Protein AF-A0A813F1M1-F1 (afdb_monomer_lite)

InterPro domains:
  IPR002048 EF-hand domain [PF00036] (67-93)
  IPR002048 EF-hand domain [PS50222] (61-96)
  IPR002048 EF-hand domain [SM00054] (65-93)
  IPR011992 EF-hand domain pair [SSF47473] (61-114)
  IPR018247 EF-Hand 1, calcium-binding site [PS00018] (74-86)

Foldseek 3Di:
DDDDDDDDDDDDDDDDDDDDPPPPPPPVPPPVPPDDDDDPPDLVVLLVVLVVVLQVLQCVQPVGPVCLCVPQACVVVPQKGALVSQVRSCVVSVPPDDSVSSVVSNPSVVPRIDGDD

Secondary structure (DSSP, 8-state):
---------------------TTSSSGGGTGGGS----S---HHHHHHHHHHHHHHHHHHHHS-HHHHIIIII-SSSSSEEEHHHHHHHHHHTT--S-HHHHHHHH-TT--SEEE--

pLDDT: mean 70.65, std 17.64, range [36.69, 89.0]

Structure (mmCIF, N/CA/C/O backbone):
data_AF-A0A813F1M1-F1
#
_entry.id   AF-A0A813F1M1-F1
#
loop_
_atom_site.group_PDB
_atom_site.id
_atom_site.type_symbol
_atom_site.label_atom_id
_atom_site.label_alt_id
_atom_site.label_comp_id
_atom_site.label_asym_id
_atom_site.label_entity_id
_atom_site.label_seq_id
_atom_site.pdbx_PDB_ins_code
_atom_site.Cartn_x
_atom_site.Cartn_y
_atom_site.Cartn_z
_atom_site.occupancy
_atom_site.B_iso_or_equiv
_atom_site.auth_seq_id
_atom_site.auth_comp_id
_atom_site.auth_asym_id
_atom_site.auth_atom_id
_atom_site.pdbx_PDB_model_num
ATOM 1 N N . MET A 1 1 ? 28.277 75.638 -33.837 1.00 50.84 1 MET A N 1
ATOM 2 C CA . MET A 1 1 ? 29.347 74.627 -33.968 1.00 50.84 1 MET A CA 1
ATOM 3 C C . MET A 1 1 ? 29.845 74.338 -32.556 1.00 50.84 1 MET A C 1
ATOM 5 O O . MET A 1 1 ? 30.294 75.283 -31.923 1.00 50.84 1 MET A O 1
ATOM 9 N N . ALA A 1 2 ? 29.698 73.081 -32.100 1.00 49.66 2 ALA A N 1
ATOM 10 C CA . ALA A 1 2 ? 29.889 72.543 -30.729 1.00 49.66 2 ALA A CA 1
ATOM 11 C C . ALA A 1 2 ? 28.818 72.940 -29.672 1.00 49.66 2 ALA A C 1
ATOM 13 O O . ALA A 1 2 ? 28.192 73.985 -29.847 1.00 49.66 2 ALA A O 1
ATOM 14 N N . PRO A 1 3 ? 28.668 72.223 -28.528 1.00 46.62 3 PRO A N 1
ATOM 15 C CA . PRO A 1 3 ? 28.677 70.761 -28.281 1.00 46.62 3 PRO A CA 1
ATOM 16 C C . PRO A 1 3 ? 27.558 70.273 -27.299 1.00 46.62 3 PRO A C 1
ATOM 18 O O . PRO A 1 3 ? 27.016 71.058 -26.532 1.00 46.62 3 PRO A O 1
ATOM 21 N N . GLY A 1 4 ? 27.321 68.952 -27.220 1.00 38.22 4 GLY A N 1
ATOM 22 C CA . GLY A 1 4 ? 26.911 68.269 -25.973 1.00 38.22 4 GLY A CA 1
ATOM 23 C C . GLY A 1 4 ? 25.422 67.953 -25.707 1.00 38.22 4 GLY A C 1
ATOM 24 O O . GLY A 1 4 ? 24.526 68.668 -26.132 1.00 38.22 4 GLY A O 1
ATOM 25 N N . ALA A 1 5 ? 25.244 66.899 -24.892 1.00 46.38 5 ALA A N 1
ATOM 26 C CA . ALA A 1 5 ? 24.058 66.463 -24.132 1.00 46.38 5 ALA A CA 1
ATOM 27 C C . ALA A 1 5 ? 22.928 65.692 -24.865 1.00 46.38 5 ALA A C 1
ATOM 29 O O . ALA A 1 5 ? 22.308 66.181 -25.800 1.00 46.38 5 ALA A O 1
ATOM 30 N N . GLY A 1 6 ? 22.636 64.472 -24.372 1.00 39.88 6 GLY A N 1
ATOM 31 C CA . GLY A 1 6 ? 21.343 63.779 -24.560 1.00 39.88 6 GLY A CA 1
ATOM 32 C C . GLY A 1 6 ? 20.258 64.419 -23.678 1.00 39.88 6 GLY A C 1
ATOM 33 O O . GLY A 1 6 ? 20.369 65.607 -23.386 1.00 39.88 6 GLY A O 1
ATOM 34 N N . PRO A 1 7 ? 19.296 63.683 -23.089 1.00 54.53 7 PRO A N 1
ATOM 35 C CA . PRO A 1 7 ? 18.595 62.443 -23.452 1.00 54.53 7 PRO A CA 1
ATOM 36 C C . PRO A 1 7 ? 17.081 62.711 -23.692 1.00 54.53 7 PRO A C 1
ATOM 38 O O . PRO A 1 7 ? 16.577 63.725 -23.236 1.00 54.53 7 PRO A O 1
ATOM 41 N N . VAL A 1 8 ? 16.319 61.812 -24.328 1.00 48.97 8 VAL A N 1
ATOM 42 C CA . VAL A 1 8 ? 14.826 61.775 -24.307 1.00 48.97 8 VAL A CA 1
ATOM 43 C C . VAL A 1 8 ? 14.373 60.500 -25.039 1.00 48.97 8 VAL A C 1
ATOM 45 O O . VAL A 1 8 ? 14.953 60.174 -26.063 1.00 48.97 8 VAL A O 1
ATOM 48 N N . GLY A 1 9 ? 13.385 59.699 -24.648 1.00 36.69 9 GLY A N 1
ATOM 49 C CA . GLY A 1 9 ? 12.344 59.774 -23.630 1.00 36.69 9 GLY A CA 1
ATOM 50 C C . GLY A 1 9 ? 11.222 58.782 -24.012 1.00 36.69 9 GLY A C 1
ATOM 51 O O . GLY A 1 9 ? 11.209 58.268 -25.126 1.00 36.69 9 GLY A O 1
ATOM 52 N N . LEU A 1 10 ? 10.267 58.603 -23.096 1.00 49.31 10 LEU A N 1
ATOM 53 C CA . LEU A 1 10 ? 9.044 57.780 -23.130 1.00 49.31 10 LEU A CA 1
ATOM 54 C C . LEU A 1 10 ? 9.212 56.294 -22.765 1.00 49.31 10 LEU A C 1
ATOM 56 O O . LEU A 1 10 ? 9.631 55.462 -23.555 1.00 49.31 10 LEU A O 1
ATOM 60 N N . LEU A 1 11 ? 8.989 55.939 -21.497 1.00 40.31 11 LEU A N 1
ATOM 61 C CA . LEU A 1 11 ? 7.665 55.693 -20.895 1.00 40.31 11 LEU A CA 1
ATOM 62 C C . LEU A 1 11 ? 6.941 54.514 -21.552 1.00 40.31 11 LEU A C 1
ATOM 64 O O . LEU A 1 11 ? 6.280 54.656 -22.576 1.00 40.31 11 LEU A O 1
ATOM 68 N N . SER A 1 12 ? 6.922 53.384 -20.853 1.00 41.78 12 SER A N 1
ATOM 69 C CA . SER A 1 12 ? 5.671 52.651 -20.694 1.00 41.78 12 SER A CA 1
ATOM 70 C C . SER A 1 12 ? 5.577 52.051 -19.293 1.00 41.78 12 SER A C 1
ATOM 72 O O . SER A 1 12 ? 6.600 51.746 -18.679 1.00 41.78 12 SER A O 1
ATOM 74 N N . PRO A 1 13 ? 4.358 51.973 -18.743 1.00 45.62 13 PRO A N 1
ATOM 75 C CA . PRO A 1 13 ? 4.122 51.912 -17.316 1.00 45.62 13 PRO A CA 1
ATOM 76 C C . PRO A 1 13 ? 3.935 50.478 -16.812 1.00 45.62 13 PRO A C 1
ATOM 78 O O . PRO A 1 13 ? 3.495 49.579 -17.526 1.00 45.62 13 PRO A O 1
ATOM 81 N N . VAL A 1 14 ? 4.170 50.307 -15.511 1.00 47.91 14 VAL A N 1
ATOM 82 C CA . VAL A 1 14 ? 3.494 49.299 -14.684 1.00 47.91 14 VAL A CA 1
ATOM 83 C C . VAL A 1 14 ? 1.996 49.286 -15.017 1.00 47.91 14 VAL A C 1
ATOM 85 O O . VAL A 1 14 ? 1.385 50.353 -15.012 1.00 47.91 14 VAL A O 1
ATOM 88 N N . ARG A 1 15 ? 1.398 48.097 -15.228 1.00 49.06 15 ARG A N 1
ATOM 89 C CA . ARG A 1 15 ? 0.196 47.591 -14.513 1.00 49.06 15 ARG A CA 1
ATOM 90 C C . ARG A 1 15 ? -0.518 46.458 -15.270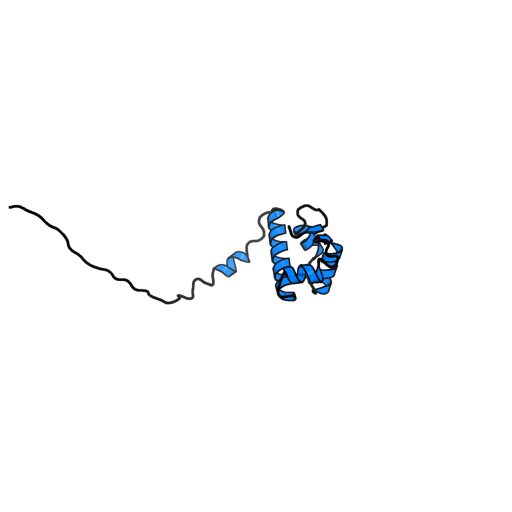 1.00 49.06 15 ARG A C 1
ATOM 92 O O . ARG A 1 15 ? -1.101 46.653 -16.327 1.00 49.06 15 ARG A O 1
ATOM 99 N N . ARG A 1 16 ? -0.505 45.290 -14.619 1.00 55.84 16 ARG A N 1
ATOM 100 C CA . ARG A 1 16 ? -1.527 44.225 -14.549 1.00 55.84 16 ARG A CA 1
ATOM 101 C C . ARG A 1 16 ? -2.726 44.340 -15.504 1.00 55.84 16 ARG A C 1
ATOM 103 O O . ARG A 1 16 ? -3.540 45.248 -15.350 1.00 55.84 16 ARG A O 1
ATOM 110 N N . LYS A 1 17 ? -2.939 43.291 -16.301 1.00 48.06 17 LYS A N 1
ATOM 111 C CA . LYS A 1 17 ? -4.270 42.799 -16.694 1.00 48.06 17 LYS A CA 1
ATOM 112 C C . LYS A 1 17 ? -4.197 41.265 -16.675 1.00 48.06 17 LYS A C 1
ATOM 114 O O . LYS A 1 17 ? -3.419 40.699 -17.419 1.00 48.06 17 LYS A O 1
ATOM 119 N N . SER A 1 18 ? -4.678 40.575 -15.643 1.00 46.41 18 SER A N 1
ATOM 120 C CA . SER A 1 18 ? -6.086 40.261 -15.375 1.00 46.41 18 SER A CA 1
ATOM 121 C C . SER A 1 18 ? -6.751 39.482 -16.511 1.00 46.41 18 SER A C 1
ATOM 123 O O . SER A 1 18 ? -6.922 40.038 -17.592 1.00 46.41 18 SER A O 1
ATOM 125 N N . ARG A 1 19 ? -7.272 38.305 -16.131 1.00 52.28 19 ARG A N 1
ATOM 126 C CA . ARG A 1 19 ? -8.424 37.591 -16.706 1.00 52.28 19 ARG A CA 1
ATOM 127 C C . ARG A 1 19 ? -8.090 36.460 -17.688 1.00 52.28 19 ARG A C 1
ATOM 129 O O . ARG A 1 19 ? -7.968 36.673 -18.881 1.00 52.28 19 ARG A O 1
ATOM 136 N N . LEU A 1 20 ? -7.998 35.263 -17.102 1.00 49.28 20 LEU A N 1
ATOM 137 C CA . LEU A 1 20 ? -8.549 33.985 -17.574 1.00 49.28 20 LEU A CA 1
ATOM 138 C C . LEU A 1 20 ? -9.103 34.009 -19.015 1.00 49.28 20 LEU A C 1
ATOM 140 O O . LEU A 1 20 ? -10.197 34.536 -19.224 1.00 49.28 20 LEU A O 1
ATOM 144 N N . SER A 1 21 ? -8.401 33.358 -19.949 1.00 42.41 21 SER A N 1
ATOM 145 C CA . SER A 1 21 ? -9.041 32.721 -21.106 1.00 42.41 21 SER A CA 1
ATOM 146 C C . SER A 1 21 ? -9.180 31.237 -20.774 1.00 42.41 21 SER A C 1
ATOM 148 O O . SER A 1 21 ? -8.197 30.535 -20.554 1.00 42.41 21 SER A O 1
ATOM 150 N N . ALA A 1 22 ? -10.420 30.795 -20.596 1.00 54.44 22 ALA A N 1
ATOM 151 C CA . ALA A 1 22 ? -10.808 29.493 -20.060 1.00 54.44 22 ALA A CA 1
ATOM 152 C C . ALA A 1 22 ? -10.709 28.353 -21.097 1.00 54.44 22 ALA A C 1
ATOM 154 O O . ALA A 1 22 ? -11.589 27.503 -21.170 1.00 54.44 22 ALA A O 1
ATOM 155 N N . GLU A 1 23 ? -9.654 28.343 -21.908 1.00 49.66 23 GLU A N 1
ATOM 156 C CA . GLU A 1 23 ? -9.553 27.503 -23.116 1.00 49.66 23 GLU A CA 1
ATOM 157 C C . GLU A 1 23 ? -8.301 26.612 -23.135 1.00 49.66 23 GLU A C 1
ATOM 159 O O . GLU A 1 23 ? -8.248 25.655 -23.897 1.00 49.66 23 GLU A O 1
ATOM 164 N N . GLU A 1 24 ? -7.335 26.833 -22.240 1.00 48.62 24 GLU A N 1
ATOM 165 C CA . GLU A 1 24 ? -6.105 26.021 -22.176 1.00 48.62 24 GLU A CA 1
ATOM 166 C C . GLU A 1 24 ? -6.223 24.789 -21.254 1.00 48.62 24 GLU A C 1
ATOM 168 O O . GLU A 1 24 ? -5.329 23.949 -21.205 1.00 48.62 24 GLU A O 1
ATOM 173 N N . ALA A 1 25 ? -7.336 24.641 -20.527 1.00 47.16 25 ALA A N 1
ATOM 174 C CA . ALA A 1 25 ? -7.493 23.599 -19.507 1.00 47.16 25 ALA A CA 1
ATOM 175 C C . ALA A 1 25 ? -8.071 22.265 -20.021 1.00 47.16 25 ALA A C 1
ATOM 177 O O . ALA A 1 25 ? -8.176 21.314 -19.245 1.00 47.16 25 ALA A O 1
ATOM 178 N N . THR A 1 26 ? -8.461 22.160 -21.294 1.00 46.97 26 THR A N 1
ATOM 179 C CA . THR A 1 26 ? -9.092 20.937 -21.829 1.00 46.97 26 THR A CA 1
ATOM 180 C C . THR A 1 26 ? -8.123 19.998 -22.543 1.00 46.97 26 THR A C 1
ATOM 182 O O . THR A 1 26 ? -8.398 18.806 -22.607 1.00 46.97 26 THR A O 1
ATOM 185 N N . ALA A 1 27 ? -6.962 20.473 -23.000 1.00 48.94 27 ALA A N 1
ATOM 186 C CA . ALA A 1 27 ? -6.018 19.634 -23.743 1.00 48.94 27 ALA A CA 1
ATOM 187 C C . ALA A 1 27 ? -5.184 18.689 -22.855 1.00 48.94 27 ALA A C 1
ATOM 189 O O . ALA A 1 27 ? -4.682 17.676 -23.332 1.00 48.94 27 ALA A O 1
ATOM 190 N N . TYR A 1 28 ? -5.054 18.969 -21.554 1.00 45.59 28 TYR A N 1
ATOM 191 C CA . TYR A 1 28 ? -4.186 18.171 -20.678 1.00 45.59 28 TYR A CA 1
ATOM 192 C C . TYR A 1 28 ? -4.774 16.794 -20.313 1.00 45.59 28 TYR A C 1
ATOM 194 O O . TYR A 1 28 ? -4.040 15.864 -19.996 1.00 45.59 28 TYR A O 1
ATOM 202 N N . ASN A 1 29 ? -6.100 16.634 -20.384 1.00 53.38 29 ASN A N 1
ATOM 203 C CA . ASN A 1 29 ? -6.782 15.438 -19.874 1.00 53.38 29 ASN A CA 1
ATOM 204 C C . ASN A 1 29 ? -7.150 14.390 -20.939 1.00 53.38 29 ASN A C 1
ATOM 206 O O . ASN A 1 29 ? -7.761 13.375 -20.590 1.00 53.38 29 ASN A O 1
ATOM 210 N N . GLU A 1 30 ? -6.773 14.592 -22.204 1.00 47.62 30 GLU A N 1
ATOM 211 C CA . GLU A 1 30 ? -7.106 13.659 -23.294 1.00 47.62 30 GLU A CA 1
ATOM 212 C C . GLU A 1 30 ? -5.900 12.884 -23.850 1.00 47.62 30 GLU A C 1
ATOM 214 O O . GLU A 1 30 ? -6.063 11.743 -24.280 1.00 47.62 30 GLU A O 1
ATOM 219 N N . GLU A 1 31 ? -4.677 13.413 -23.751 1.00 49.50 31 GLU A N 1
ATOM 220 C CA . GLU A 1 31 ? -3.487 12.746 -24.308 1.00 49.50 31 GLU A CA 1
ATOM 221 C C . GLU A 1 31 ? -2.980 11.577 -23.441 1.00 49.50 31 GLU A C 1
ATOM 223 O O . GLU A 1 31 ? -2.408 10.615 -23.949 1.00 49.50 31 GLU A O 1
ATOM 228 N N . VAL A 1 32 ? -3.291 11.577 -22.140 1.00 55.75 32 VAL A N 1
ATOM 229 C CA . VAL A 1 32 ? -2.900 10.494 -21.217 1.00 55.75 32 VAL A CA 1
ATOM 230 C C . VAL A 1 32 ? -3.739 9.220 -21.419 1.00 55.75 32 VAL A C 1
ATOM 232 O O . VAL A 1 32 ? -3.312 8.128 -21.052 1.00 55.75 32 VAL A O 1
ATOM 235 N N . LYS A 1 33 ? -4.937 9.317 -22.015 1.00 53.84 33 LYS A N 1
ATOM 236 C CA . LYS A 1 33 ? -5.875 8.180 -22.110 1.00 53.84 33 LYS A CA 1
ATOM 237 C C . LYS A 1 33 ? -5.672 7.272 -23.326 1.00 53.84 33 LYS A C 1
ATOM 239 O O . LYS A 1 33 ? -6.172 6.152 -23.293 1.00 53.84 33 LYS A O 1
ATOM 244 N N . ASN A 1 34 ? -4.951 7.711 -24.363 1.00 46.56 34 ASN A N 1
ATOM 245 C CA . ASN A 1 34 ? -4.864 6.989 -25.643 1.00 46.56 34 ASN A CA 1
ATOM 246 C C . ASN A 1 34 ? -3.473 6.453 -26.017 1.00 46.56 34 ASN A C 1
ATOM 248 O O . ASN A 1 34 ? -3.342 5.805 -27.057 1.00 46.56 34 ASN A O 1
ATOM 252 N N . SER A 1 35 ? -2.438 6.629 -25.193 1.00 44.44 35 SER A N 1
ATOM 253 C CA . SER A 1 35 ? -1.184 5.902 -25.403 1.00 44.44 35 SER A CA 1
ATOM 254 C C . SER A 1 35 ? -1.304 4.491 -24.820 1.00 44.44 35 SER A C 1
ATOM 256 O O . SER A 1 35 ? -1.105 4.276 -23.622 1.00 44.44 35 SER A O 1
ATOM 258 N N . ALA A 1 36 ? -1.636 3.522 -25.674 1.00 48.62 36 ALA A N 1
ATOM 259 C CA . ALA A 1 36 ? -1.373 2.111 -25.404 1.00 48.62 36 ALA A CA 1
ATOM 260 C C . ALA A 1 36 ? 0.080 1.941 -24.903 1.00 48.62 36 ALA A C 1
ATOM 262 O O . ALA A 1 36 ? 0.964 2.651 -25.392 1.00 48.62 36 ALA A O 1
ATOM 263 N N . PRO A 1 37 ? 0.346 1.049 -23.932 1.00 45.78 37 PRO A N 1
ATOM 264 C CA . PRO A 1 37 ? 1.635 0.997 -23.254 1.00 45.78 37 PRO A CA 1
ATOM 265 C C . PRO A 1 37 ? 2.719 0.512 -24.222 1.00 45.78 37 PRO A C 1
ATOM 267 O O . PRO A 1 37 ? 2.843 -0.677 -24.517 1.00 45.78 37 PRO A O 1
ATOM 270 N N . LEU A 1 38 ? 3.490 1.461 -24.747 1.00 42.25 38 LEU A N 1
ATOM 271 C CA . LEU A 1 38 ? 4.741 1.202 -25.441 1.00 42.25 38 LEU A CA 1
ATOM 272 C C . LEU A 1 38 ? 5.806 0.900 -24.389 1.00 42.25 38 LEU A C 1
ATOM 274 O O . LEU A 1 38 ? 6.192 1.773 -23.618 1.00 42.25 38 LEU A O 1
ATOM 278 N N . GLY A 1 39 ? 6.283 -0.340 -24.409 1.00 45.00 39 GLY A N 1
ATOM 279 C CA . GLY A 1 39 ? 7.393 -0.811 -23.593 1.00 45.00 39 GLY A CA 1
ATOM 280 C C . GLY A 1 39 ? 6.910 -1.484 -22.318 1.00 45.00 39 GLY A C 1
ATOM 281 O O . GLY A 1 39 ? 6.115 -0.925 -21.569 1.00 45.00 39 GLY A O 1
ATOM 282 N N . ALA A 1 40 ? 7.397 -2.700 -22.077 1.00 53.22 40 ALA A N 1
ATOM 283 C CA . ALA A 1 40 ? 7.418 -3.272 -20.741 1.00 53.22 40 ALA A CA 1
ATOM 284 C C . ALA A 1 40 ? 8.035 -2.215 -19.816 1.00 53.22 40 ALA A C 1
ATOM 286 O O . ALA A 1 40 ? 9.220 -1.911 -19.945 1.00 53.22 40 ALA A O 1
ATOM 287 N N . GLY A 1 41 ? 7.195 -1.567 -19.005 1.00 54.78 41 GLY A N 1
ATOM 288 C CA . GLY A 1 41 ? 7.648 -0.557 -18.062 1.00 54.78 41 GLY A CA 1
ATOM 289 C C . GLY A 1 41 ? 8.716 -1.196 -17.196 1.00 54.78 41 GLY A C 1
ATOM 290 O O . GLY A 1 41 ? 8.502 -2.304 -16.704 1.00 54.78 41 GLY A O 1
ATOM 291 N N . SER A 1 42 ? 9.868 -0.537 -17.080 1.00 70.25 42 SER A N 1
ATOM 292 C CA . SER A 1 42 ? 10.906 -0.927 -16.131 1.00 70.25 42 SER A CA 1
ATOM 293 C C . SER A 1 42 ? 10.252 -1.228 -14.783 1.00 70.25 42 SER A C 1
ATOM 295 O O . SER A 1 42 ? 9.288 -0.544 -14.420 1.00 70.25 42 SER A O 1
ATOM 297 N N . ASP A 1 43 ? 10.741 -2.237 -14.061 1.00 70.62 43 ASP A N 1
ATOM 298 C CA . ASP A 1 43 ? 10.187 -2.635 -12.761 1.00 70.62 43 ASP A CA 1
ATOM 299 C C . ASP A 1 43 ? 9.992 -1.417 -11.825 1.00 70.62 43 ASP A C 1
ATOM 301 O O . ASP A 1 43 ? 9.001 -1.343 -11.100 1.00 70.62 43 ASP A O 1
ATOM 305 N N . ASP A 1 44 ? 10.839 -0.388 -11.961 1.00 75.06 44 ASP A N 1
ATOM 306 C CA . ASP A 1 44 ? 10.753 0.904 -11.267 1.00 75.06 44 ASP A CA 1
ATOM 307 C C . ASP A 1 44 ? 9.462 1.706 -11.554 1.00 75.06 44 ASP A C 1
ATOM 309 O O . ASP A 1 44 ? 8.849 2.262 -10.642 1.00 75.06 44 ASP A O 1
ATOM 313 N N . GLU A 1 45 ? 9.016 1.781 -12.814 1.00 80.00 45 GLU A N 1
ATOM 314 C CA . GLU A 1 45 ? 7.796 2.513 -13.206 1.00 80.00 45 GLU A CA 1
ATOM 315 C C . GLU A 1 45 ? 6.541 1.764 -12.741 1.00 80.00 45 GLU A C 1
ATOM 317 O O . GLU A 1 45 ? 5.552 2.375 -12.324 1.00 80.00 45 GLU A O 1
ATOM 322 N N . LEU A 1 46 ? 6.579 0.428 -12.775 1.00 81.50 46 LEU A N 1
ATOM 323 C CA . LEU A 1 46 ? 5.504 -0.407 -12.239 1.00 81.50 46 LEU A CA 1
ATOM 324 C C . LEU A 1 46 ? 5.386 -0.237 -10.721 1.00 81.50 46 LEU A C 1
ATOM 326 O O . LEU A 1 46 ? 4.276 -0.026 -10.222 1.00 81.50 46 LEU A O 1
ATOM 330 N N . ALA A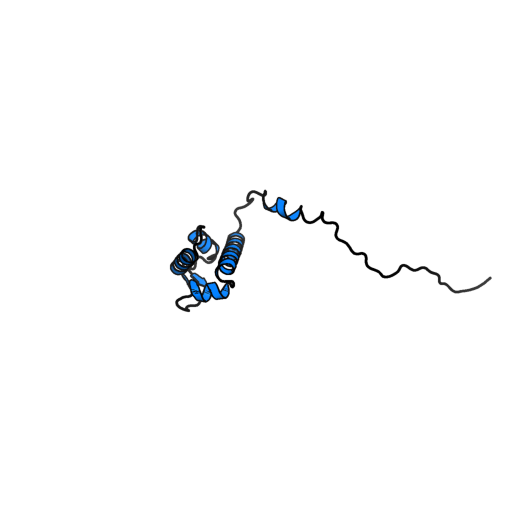 1 47 ? 6.515 -0.247 -10.010 1.00 82.69 47 ALA A N 1
ATOM 331 C CA . ALA A 1 47 ? 6.571 0.009 -8.576 1.00 82.69 47 ALA A CA 1
ATOM 332 C C . ALA A 1 47 ? 6.039 1.400 -8.222 1.00 82.69 47 ALA A C 1
ATOM 334 O O . ALA A 1 47 ? 5.204 1.543 -7.324 1.00 82.69 47 ALA A O 1
ATOM 335 N N . PHE A 1 48 ? 6.447 2.425 -8.975 1.00 84.12 48 PHE A N 1
ATOM 336 C CA . PHE A 1 48 ? 5.984 3.793 -8.758 1.00 84.12 48 PHE A CA 1
ATOM 337 C C . PHE A 1 48 ? 4.465 3.917 -8.923 1.00 84.12 48 PHE A C 1
ATOM 339 O O . PHE A 1 48 ? 3.780 4.461 -8.052 1.00 84.12 48 PHE A O 1
ATOM 346 N N . ARG A 1 49 ? 3.907 3.361 -10.003 1.00 85.25 49 ARG A N 1
ATOM 347 C CA . ARG A 1 49 ? 2.455 3.358 -10.239 1.00 85.25 49 ARG A CA 1
ATOM 348 C C . ARG A 1 49 ? 1.695 2.620 -9.142 1.00 85.25 49 ARG A C 1
ATOM 350 O O . ARG A 1 49 ? 0.681 3.130 -8.662 1.00 85.25 49 ARG A O 1
ATOM 357 N N . ALA A 1 50 ? 2.199 1.466 -8.712 1.00 86.69 50 ALA A N 1
ATOM 358 C CA . ALA A 1 50 ? 1.612 0.690 -7.626 1.00 86.69 50 ALA A CA 1
ATOM 359 C C . ALA A 1 50 ? 1.624 1.459 -6.292 1.00 86.69 50 ALA A C 1
ATOM 361 O O . ALA A 1 50 ? 0.612 1.499 -5.587 1.00 86.69 50 ALA A O 1
ATOM 362 N N . ALA A 1 51 ? 2.726 2.142 -5.972 1.00 86.00 51 ALA A N 1
ATOM 363 C CA . ALA A 1 51 ? 2.844 2.995 -4.789 1.00 86.00 51 ALA A CA 1
ATOM 364 C C . ALA A 1 51 ? 1.861 4.163 -4.807 1.00 86.00 51 ALA A C 1
ATOM 366 O O . ALA A 1 51 ? 1.205 4.435 -3.796 1.00 86.00 51 ALA A O 1
ATOM 367 N N . VAL A 1 52 ? 1.711 4.830 -5.953 1.00 87.00 52 VAL A N 1
ATOM 368 C CA . VAL A 1 52 ? 0.738 5.916 -6.114 1.00 87.00 52 VAL A CA 1
ATOM 369 C C . VAL A 1 52 ? -0.686 5.394 -5.931 1.00 87.00 52 VAL A C 1
ATOM 371 O O . VAL A 1 52 ? -1.443 5.969 -5.146 1.00 87.00 52 VAL A O 1
ATOM 374 N N . GLU A 1 53 ? -1.040 4.281 -6.575 1.00 87.38 53 GLU A N 1
ATOM 375 C CA . GLU A 1 53 ? -2.379 3.696 -6.471 1.00 87.38 53 GLU A CA 1
ATOM 376 C C . GLU A 1 53 ? -2.715 3.289 -5.030 1.00 87.38 53 GLU A C 1
ATOM 378 O O . GLU A 1 53 ? -3.770 3.667 -4.502 1.00 87.38 53 GLU A O 1
ATOM 383 N N . LEU A 1 54 ? -1.797 2.573 -4.368 1.00 87.00 54 LEU A N 1
ATOM 384 C CA . LEU A 1 54 ? -1.941 2.186 -2.968 1.00 87.00 54 LEU A CA 1
ATOM 385 C C . LEU A 1 54 ? -2.153 3.425 -2.101 1.00 87.00 54 LEU A C 1
ATOM 387 O O . LEU A 1 54 ? -3.125 3.487 -1.345 1.00 87.00 54 LEU A O 1
ATOM 391 N N . ARG A 1 55 ? -1.274 4.424 -2.239 1.00 85.81 55 ARG A N 1
ATOM 392 C CA . ARG A 1 55 ? -1.311 5.676 -1.478 1.00 85.81 55 ARG A CA 1
ATOM 393 C C . ARG A 1 55 ? -2.653 6.383 -1.633 1.00 85.81 55 ARG A C 1
ATOM 395 O O . ARG A 1 55 ? -3.265 6.768 -0.636 1.00 85.81 55 ARG A O 1
ATOM 402 N N . GLU A 1 56 ? -3.128 6.562 -2.859 1.00 88.12 56 GLU A N 1
ATOM 403 C CA . GLU A 1 56 ? -4.409 7.219 -3.120 1.00 88.12 56 GLU A CA 1
ATOM 404 C C . GLU A 1 56 ? -5.590 6.426 -2.565 1.00 88.12 56 GLU A C 1
ATOM 406 O O . GLU A 1 56 ? -6.547 7.008 -2.045 1.00 88.12 56 GLU A O 1
ATOM 411 N N . PHE A 1 57 ? -5.548 5.099 -2.658 1.00 87.44 57 PHE A N 1
ATOM 412 C CA . PHE A 1 57 ? -6.574 4.240 -2.086 1.00 87.44 57 PHE A CA 1
ATOM 413 C C . PHE A 1 57 ? -6.633 4.369 -0.559 1.00 87.44 57 PHE A C 1
ATOM 415 O O . PHE A 1 57 ? -7.706 4.625 -0.004 1.00 87.44 57 PHE A O 1
ATOM 422 N N . VAL A 1 58 ? -5.492 4.267 0.128 1.00 87.06 58 VAL A N 1
ATOM 423 C CA . VAL A 1 58 ? -5.457 4.334 1.595 1.00 87.06 58 VAL A CA 1
ATOM 424 C C . VAL A 1 58 ? -5.792 5.729 2.124 1.00 87.06 58 VAL A C 1
ATOM 426 O O . VAL A 1 58 ? -6.508 5.845 3.120 1.00 87.06 58 VAL A O 1
ATOM 429 N N . ILE A 1 59 ? -5.369 6.795 1.434 1.00 87.62 59 ILE A N 1
ATOM 430 C CA . ILE A 1 59 ? -5.744 8.172 1.787 1.00 87.62 59 ILE A CA 1
ATOM 431 C C . ILE A 1 59 ? -7.252 8.368 1.624 1.00 87.62 59 ILE A C 1
ATOM 433 O O . ILE A 1 59 ? -7.880 8.953 2.503 1.00 87.62 59 ILE A O 1
ATOM 437 N N . ARG A 1 60 ? -7.869 7.839 0.560 1.00 87.19 60 ARG A N 1
ATOM 438 C CA . ARG A 1 60 ? -9.330 7.914 0.388 1.00 87.19 60 ARG A CA 1
ATOM 439 C C . ARG A 1 60 ? -10.101 7.171 1.482 1.00 87.19 60 ARG A C 1
ATOM 441 O O . ARG A 1 60 ? -11.212 7.579 1.806 1.00 87.19 60 ARG A O 1
ATOM 448 N N . LYS A 1 61 ? -9.541 6.093 2.040 1.00 85.94 61 LYS A N 1
ATOM 449 C CA . LYS A 1 61 ? -10.208 5.255 3.052 1.00 85.94 61 LYS A CA 1
ATOM 450 C C . LYS A 1 61 ? -10.000 5.738 4.493 1.00 85.94 61 LYS A C 1
ATOM 452 O O . LYS A 1 61 ? -10.953 5.742 5.262 1.00 85.94 61 LYS A O 1
ATOM 457 N N . GLU A 1 62 ? -8.787 6.148 4.866 1.00 82.50 62 GLU A N 1
ATOM 458 C CA . GLU A 1 62 ? -8.418 6.515 6.253 1.00 82.50 62 GLU A CA 1
ATOM 459 C C . GLU A 1 62 ? -7.992 7.989 6.419 1.00 82.50 62 GLU A C 1
ATOM 461 O O . GLU A 1 62 ? -7.719 8.448 7.533 1.00 82.50 62 GLU A O 1
ATOM 466 N N . GLY A 1 63 ? -7.911 8.756 5.32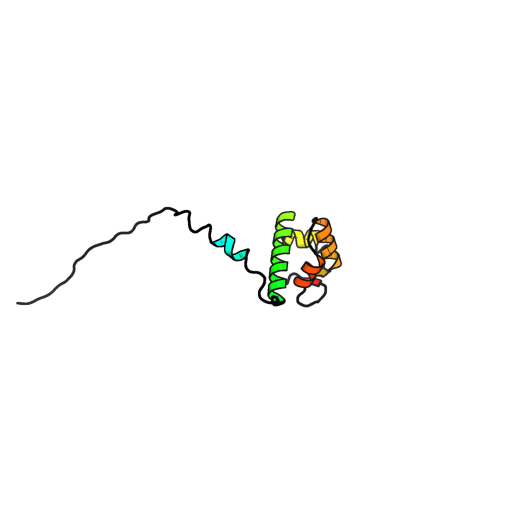9 1.00 83.19 63 GLY A N 1
ATOM 467 C CA . GLY A 1 63 ? -7.518 10.171 5.318 1.00 83.19 63 GLY A CA 1
ATOM 468 C C . GLY A 1 63 ? -6.006 10.421 5.366 1.00 83.19 63 GLY A C 1
ATOM 469 O O . GLY A 1 63 ? -5.555 11.505 5.012 1.00 83.19 63 GLY A O 1
ATOM 470 N N . SER A 1 64 ? -5.202 9.436 5.774 1.00 83.19 64 SER A N 1
ATOM 471 C CA . SER A 1 64 ? -3.737 9.523 5.779 1.00 83.19 64 SER A CA 1
ATOM 472 C C . SER A 1 64 ? -3.114 8.160 5.500 1.00 83.19 64 SER A C 1
ATOM 474 O O . SER A 1 64 ? -3.505 7.165 6.110 1.00 83.19 64 SER A O 1
ATOM 476 N N . ALA A 1 65 ? -2.120 8.135 4.608 1.00 79.19 65 ALA A N 1
ATOM 477 C CA . ALA A 1 65 ? -1.392 6.921 4.250 1.00 79.19 65 ALA A CA 1
ATOM 478 C C . ALA A 1 65 ? -0.663 6.316 5.454 1.00 79.19 65 ALA A C 1
ATOM 480 O O . ALA A 1 65 ? -0.793 5.124 5.703 1.00 79.19 65 ALA A O 1
ATOM 481 N N . LEU A 1 66 ? 0.006 7.148 6.258 1.00 78.81 66 LEU A N 1
ATOM 482 C CA . LEU A 1 66 ? 0.730 6.694 7.446 1.00 78.81 66 LEU A CA 1
ATOM 483 C C . LEU A 1 66 ? -0.224 6.141 8.519 1.00 78.81 66 LEU A C 1
ATOM 485 O O . LEU A 1 66 ? 0.056 5.124 9.141 1.00 78.81 66 LEU A O 1
ATOM 489 N N . ARG A 1 67 ? -1.398 6.769 8.702 1.00 81.38 67 ARG A N 1
ATOM 490 C CA . ARG A 1 67 ? -2.421 6.247 9.629 1.00 81.38 67 ARG A CA 1
ATOM 491 C C . ARG A 1 67 ? -2.966 4.908 9.156 1.00 81.38 67 ARG A C 1
ATOM 493 O O . ARG A 1 67 ? -3.157 4.022 9.978 1.00 81.38 67 ARG A O 1
ATOM 500 N N . ALA A 1 68 ? -3.221 4.761 7.856 1.00 82.81 68 ALA A N 1
ATOM 501 C CA . ALA A 1 68 ? -3.660 3.491 7.297 1.00 82.81 68 ALA A CA 1
ATOM 502 C C . ALA A 1 68 ? -2.594 2.410 7.483 1.00 82.81 68 ALA A C 1
ATOM 504 O O . ALA A 1 68 ? -2.933 1.311 7.914 1.00 82.81 68 ALA A O 1
ATOM 505 N N . TRP A 1 69 ? -1.329 2.754 7.225 1.00 80.56 69 TRP A N 1
ATOM 506 C CA . TRP A 1 69 ? -0.171 1.887 7.415 1.00 80.56 69 TRP A CA 1
ATOM 507 C C . TRP A 1 69 ? -0.109 1.338 8.842 1.00 80.56 69 TRP A C 1
ATOM 509 O O . TRP A 1 69 ? -0.320 0.145 9.033 1.00 80.56 69 TRP A O 1
ATOM 519 N N . CYS A 1 70 ? 0.033 2.202 9.851 1.00 79.31 70 CYS A N 1
ATOM 520 C CA . CYS A 1 70 ? 0.157 1.777 11.252 1.00 79.31 70 CYS A CA 1
ATOM 521 C C . CYS A 1 70 ? -1.098 1.089 11.813 1.00 79.31 70 CYS A C 1
ATOM 523 O O . CYS A 1 70 ? -1.032 0.385 12.810 1.00 79.31 70 CYS A O 1
ATOM 525 N N . LYS A 1 71 ? -2.280 1.341 11.242 1.00 79.38 71 LYS A N 1
ATOM 526 C CA . LYS A 1 71 ? -3.545 0.820 11.784 1.00 79.38 71 LYS A CA 1
ATOM 527 C C . LYS A 1 71 ? -3.957 -0.509 11.157 1.00 79.38 71 LYS A C 1
ATOM 529 O O . LYS A 1 71 ? -4.537 -1.365 11.831 1.00 79.38 71 LYS A O 1
ATOM 534 N N . HIS A 1 72 ? -3.733 -0.657 9.854 1.00 79.19 72 HIS A N 1
ATOM 535 C CA . HIS A 1 72 ? -4.240 -1.792 9.081 1.00 79.19 72 HIS A CA 1
ATOM 536 C C . HIS A 1 72 ? -3.147 -2.725 8.599 1.00 79.19 72 HIS A C 1
ATOM 538 O O . HIS A 1 72 ? -3.400 -3.929 8.554 1.00 79.19 72 HIS A O 1
ATOM 544 N N . PHE A 1 73 ? -1.987 -2.182 8.242 1.00 78.56 73 PHE A N 1
ATOM 545 C CA . PHE A 1 73 ? -0.924 -2.950 7.617 1.00 78.56 73 PHE A CA 1
ATOM 546 C C . PHE A 1 73 ? 0.120 -3.427 8.631 1.00 78.56 73 PHE A C 1
ATOM 548 O O . PHE A 1 73 ? 0.346 -4.625 8.711 1.00 78.56 73 PHE A O 1
ATOM 555 N N . ASP A 1 74 ? 0.663 -2.530 9.450 1.00 79.94 74 ASP A N 1
ATOM 556 C CA . ASP A 1 74 ? 1.660 -2.833 10.485 1.00 79.94 74 ASP A CA 1
ATOM 557 C C . ASP A 1 74 ? 0.965 -3.088 11.833 1.00 79.94 74 ASP A C 1
ATOM 559 O O . ASP A 1 74 ? 0.916 -2.220 12.702 1.00 79.94 74 ASP A O 1
ATOM 563 N N . GLN A 1 75 ? 0.314 -4.250 11.975 1.00 74.25 75 GLN A N 1
ATOM 564 C CA . GLN A 1 75 ? -0.398 -4.600 13.219 1.00 74.25 75 GLN A CA 1
ATOM 565 C C . GLN A 1 75 ? 0.522 -5.183 14.295 1.00 74.25 75 GLN A C 1
ATOM 567 O O . GLN A 1 75 ? 0.149 -5.162 15.468 1.00 74.25 75 GLN A O 1
ATOM 572 N N . ASP A 1 76 ? 1.674 -5.721 13.892 1.00 75.25 76 ASP A N 1
ATOM 573 C CA . ASP A 1 76 ? 2.678 -6.291 14.795 1.00 75.25 76 ASP A CA 1
ATOM 574 C C . ASP A 1 76 ? 3.723 -5.252 15.243 1.00 75.25 76 ASP A C 1
ATOM 576 O O . ASP A 1 76 ? 4.516 -5.523 16.139 1.00 75.25 76 ASP A O 1
ATOM 580 N N . ASN A 1 77 ? 3.681 -4.031 14.682 1.00 72.62 77 ASN A N 1
ATOM 581 C CA . ASN A 1 77 ? 4.643 -2.956 14.943 1.00 72.62 77 ASN A CA 1
ATOM 582 C C . ASN A 1 77 ? 6.094 -3.325 14.569 1.00 72.62 77 ASN A C 1
ATOM 584 O O . ASN A 1 77 ? 7.042 -2.731 15.091 1.00 72.62 77 ASN A O 1
ATOM 588 N N . ASP A 1 78 ? 6.262 -4.266 13.639 1.00 78.25 78 ASP A N 1
ATOM 589 C CA . ASP A 1 78 ? 7.561 -4.718 13.130 1.00 78.25 78 ASP A CA 1
ATOM 590 C C . ASP A 1 78 ? 8.119 -3.767 12.053 1.00 78.25 78 ASP A C 1
ATOM 592 O O . ASP A 1 78 ? 9.224 -3.958 11.555 1.00 78.25 78 ASP A O 1
ATOM 596 N N . GLN A 1 79 ? 7.375 -2.704 11.705 1.00 78.81 79 GLN A N 1
ATOM 597 C CA . GLN A 1 79 ? 7.718 -1.720 10.660 1.00 78.81 79 GLN A CA 1
ATOM 598 C C . GLN A 1 79 ? 7.808 -2.325 9.251 1.00 78.81 79 GLN A C 1
ATOM 600 O O . GLN A 1 79 ? 8.236 -1.665 8.301 1.00 78.81 79 GLN A O 1
ATOM 605 N N . LYS A 1 80 ? 7.337 -3.562 9.107 1.00 83.00 80 LYS A N 1
ATOM 606 C CA . LYS A 1 80 ? 7.300 -4.336 7.874 1.00 83.00 80 LYS A CA 1
ATOM 607 C C . LYS A 1 80 ? 5.884 -4.824 7.633 1.00 83.00 80 LYS A C 1
ATOM 609 O O . LYS A 1 80 ? 5.142 -5.100 8.570 1.00 83.00 80 LYS A O 1
ATOM 614 N N . ILE A 1 81 ? 5.512 -4.945 6.367 1.00 85.81 81 ILE A N 1
ATOM 615 C CA . ILE A 1 81 ? 4.247 -5.538 5.952 1.00 85.81 81 ILE A CA 1
ATOM 616 C C . ILE A 1 81 ? 4.553 -6.803 5.176 1.00 85.81 81 ILE A C 1
ATOM 618 O O . ILE A 1 81 ? 5.022 -6.749 4.038 1.00 85.81 81 ILE A O 1
ATOM 622 N N . SER A 1 82 ? 4.194 -7.944 5.747 1.00 87.62 82 SER A N 1
ATOM 623 C CA . SER A 1 82 ? 4.210 -9.203 5.007 1.00 87.62 82 SER A CA 1
ATOM 624 C C . SER A 1 82 ? 3.075 -9.246 3.980 1.00 87.62 82 SER A C 1
ATOM 626 O O . SER A 1 82 ? 1.989 -8.705 4.215 1.00 87.62 82 SER A O 1
ATOM 628 N N . LEU A 1 83 ? 3.240 -9.995 2.884 1.00 86.75 83 LEU A N 1
ATOM 629 C CA . LEU A 1 83 ? 2.175 -10.204 1.885 1.00 86.75 83 LEU A CA 1
ATOM 630 C C . LEU A 1 83 ? 0.823 -10.589 2.527 1.00 86.75 83 LEU A C 1
ATOM 632 O O . LEU A 1 83 ? -0.229 -10.064 2.164 1.00 86.75 83 LEU A O 1
ATOM 636 N N . SER A 1 84 ? 0.839 -11.469 3.530 1.00 88.31 84 SER A N 1
ATOM 637 C CA . SER A 1 84 ? -0.363 -11.890 4.265 1.00 88.31 84 SER A CA 1
ATOM 638 C C . SER A 1 84 ? -1.087 -10.729 4.958 1.00 88.31 84 SER A C 1
ATOM 640 O O . SER A 1 84 ? -2.321 -10.667 4.957 1.00 88.31 84 SER A O 1
ATOM 642 N N . GLU A 1 85 ? -0.337 -9.798 5.545 1.00 87.00 85 GLU A N 1
ATOM 643 C CA . GLU A 1 85 ? -0.880 -8.618 6.219 1.00 87.00 85 GLU A CA 1
ATOM 644 C C . GLU A 1 85 ? -1.422 -7.620 5.211 1.00 87.00 85 GLU A C 1
ATOM 646 O O . GLU A 1 85 ? -2.537 -7.123 5.388 1.00 87.00 85 GLU A O 1
ATOM 651 N N . PHE A 1 86 ? -0.698 -7.421 4.109 1.00 88.25 86 PHE A N 1
ATOM 652 C CA . PHE A 1 86 ? -1.136 -6.589 3.000 1.00 88.25 86 PHE A CA 1
ATOM 653 C C . PHE A 1 86 ? -2.474 -7.063 2.429 1.00 88.25 86 PHE A C 1
ATOM 655 O O . PHE A 1 86 ? -3.432 -6.293 2.346 1.00 88.25 86 PHE A O 1
ATOM 662 N N . LEU A 1 87 ? -2.592 -8.354 2.110 1.00 88.94 87 LEU A N 1
ATOM 663 C CA . LEU A 1 87 ? -3.832 -8.939 1.595 1.00 88.94 87 LEU A CA 1
ATOM 664 C C . LEU A 1 87 ? -4.981 -8.823 2.604 1.00 88.94 87 LEU A C 1
ATOM 666 O O . LEU A 1 87 ? -6.122 -8.530 2.229 1.00 88.94 87 LEU A O 1
ATOM 670 N N . ARG A 1 88 ? -4.699 -9.024 3.898 1.00 89.00 88 ARG A N 1
ATOM 671 C CA . ARG A 1 88 ? -5.697 -8.876 4.965 1.00 89.00 88 ARG A CA 1
ATOM 672 C C . ARG A 1 88 ? -6.164 -7.426 5.097 1.00 89.00 88 ARG A C 1
ATOM 674 O O . ARG A 1 88 ? -7.369 -7.199 5.216 1.00 89.00 88 ARG A O 1
ATOM 681 N N . ALA A 1 89 ? -5.247 -6.464 5.059 1.00 88.31 89 ALA A N 1
ATOM 682 C CA . ALA A 1 89 ? -5.541 -5.035 5.107 1.00 88.31 89 ALA A CA 1
ATOM 683 C C . ALA A 1 89 ? -6.363 -4.600 3.888 1.00 88.31 89 ALA A C 1
ATOM 685 O O . ALA A 1 89 ? -7.424 -3.997 4.042 1.00 88.31 89 ALA A O 1
ATOM 686 N N . MET A 1 90 ? -5.956 -5.002 2.684 1.00 88.56 90 MET A N 1
ATOM 687 C CA . MET A 1 90 ? -6.676 -4.698 1.445 1.00 88.56 90 MET A CA 1
ATOM 688 C C . MET A 1 90 ? -8.091 -5.275 1.431 1.00 88.56 90 MET A C 1
ATOM 690 O O . MET A 1 90 ? -9.035 -4.588 1.037 1.00 88.56 90 MET A O 1
ATOM 694 N N . ARG A 1 91 ? -8.279 -6.493 1.954 1.00 88.38 91 ARG A N 1
ATOM 695 C CA . ARG A 1 91 ? -9.616 -7.075 2.138 1.00 88.38 91 ARG A CA 1
ATOM 696 C C . ARG A 1 91 ? -10.457 -6.277 3.136 1.00 88.38 91 ARG A C 1
ATOM 698 O O . ARG A 1 91 ? -11.627 -6.026 2.866 1.00 88.38 91 ARG A O 1
ATOM 705 N N . LYS A 1 92 ? -9.880 -5.856 4.268 1.00 87.62 92 LYS A N 1
ATOM 706 C CA . LYS A 1 92 ? -10.573 -5.016 5.268 1.00 87.62 92 LYS A CA 1
ATOM 707 C C . LYS A 1 92 ? -10.975 -3.652 4.700 1.00 87.62 92 LYS A C 1
ATOM 709 O O . LYS A 1 92 ? -12.025 -3.131 5.061 1.00 87.62 92 LYS A O 1
ATOM 714 N N . LEU A 1 93 ? -10.160 -3.088 3.811 1.00 84.56 93 LEU A N 1
ATOM 715 C CA . LEU A 1 93 ? -10.411 -1.801 3.158 1.00 84.56 93 LEU A CA 1
ATOM 716 C C . LEU A 1 93 ? -11.364 -1.905 1.950 1.00 84.56 93 LEU A C 1
ATOM 718 O O . LEU A 1 93 ? -11.712 -0.876 1.358 1.00 84.56 93 LEU A O 1
ATOM 722 N N . ASP A 1 94 ? -11.822 -3.116 1.611 1.00 87.19 94 ASP A N 1
ATOM 723 C CA . ASP A 1 94 ? -12.647 -3.428 0.437 1.00 87.19 94 ASP A CA 1
ATOM 724 C C . ASP A 1 94 ? -11.976 -2.990 -0.879 1.00 87.19 94 ASP A C 1
ATOM 726 O O . ASP A 1 94 ? -12.580 -2.344 -1.737 1.00 87.19 94 ASP A O 1
ATOM 730 N N . TYR A 1 95 ? -10.682 -3.290 -1.019 1.00 86.56 95 TYR A N 1
ATOM 731 C CA . TYR A 1 95 ? -9.958 -3.091 -2.273 1.00 86.56 95 TYR A CA 1
ATOM 732 C C . TYR A 1 95 ? -10.473 -4.076 -3.333 1.00 86.56 95 TYR A C 1
ATOM 734 O O . TYR A 1 95 ? -10.632 -5.266 -3.063 1.00 86.56 95 TYR A O 1
ATOM 742 N N . LYS A 1 96 ? -10.772 -3.566 -4.534 1.00 84.25 96 LYS A N 1
ATOM 743 C CA . LYS A 1 96 ? -11.377 -4.340 -5.635 1.00 84.25 96 LYS A CA 1
ATOM 744 C C . LYS A 1 96 ? -10.373 -4.833 -6.681 1.00 84.25 96 LYS A C 1
ATOM 746 O O . LYS A 1 96 ? -10.777 -5.573 -7.569 1.00 84.25 96 LYS A O 1
ATOM 751 N N . GLY A 1 97 ? -9.116 -4.398 -6.608 1.00 83.56 97 GLY A N 1
ATOM 752 C CA . GLY A 1 97 ? -8.064 -4.814 -7.535 1.00 83.56 97 GLY A CA 1
ATOM 753 C C . GLY A 1 97 ? -7.273 -6.030 -7.048 1.00 83.56 97 GLY A C 1
ATOM 754 O O . GLY A 1 97 ? -7.530 -6.583 -5.973 1.00 83.56 97 GLY A O 1
ATOM 755 N N . ASP A 1 98 ? -6.254 -6.399 -7.821 1.00 87.31 98 ASP A N 1
ATOM 756 C CA . ASP A 1 98 ? -5.312 -7.468 -7.489 1.00 87.31 98 ASP A CA 1
ATOM 757 C C . ASP A 1 98 ? -4.254 -6.990 -6.491 1.00 87.31 98 ASP A C 1
ATOM 759 O O . ASP A 1 98 ? -3.176 -6.518 -6.852 1.00 87.31 98 ASP A O 1
ATOM 763 N N . ALA A 1 99 ? -4.557 -7.149 -5.203 1.00 88.38 99 ALA A N 1
ATOM 764 C CA . ALA A 1 99 ? -3.633 -6.791 -4.130 1.00 88.38 99 ALA A CA 1
ATOM 765 C C . ALA A 1 99 ? -2.301 -7.564 -4.214 1.00 88.38 99 ALA A C 1
ATOM 767 O O . ALA A 1 99 ? -1.261 -7.015 -3.873 1.00 88.38 99 ALA A O 1
ATOM 768 N N . THR A 1 100 ? -2.303 -8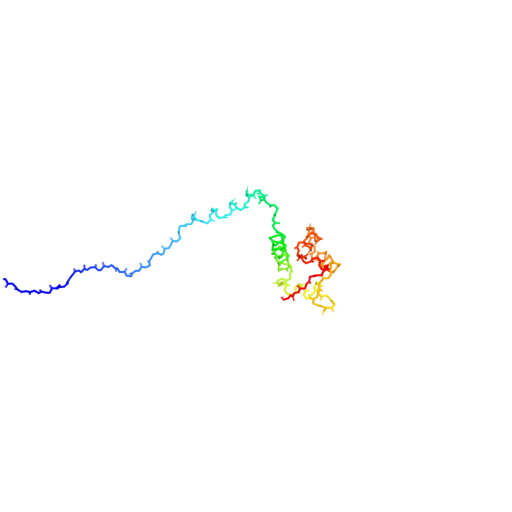.805 -4.710 1.00 87.94 100 THR A N 1
ATOM 769 C CA . THR A 1 100 ? -1.072 -9.589 -4.913 1.00 87.94 100 THR A CA 1
ATOM 770 C C . THR A 1 100 ? -0.173 -8.963 -5.978 1.00 87.94 100 THR A C 1
ATOM 772 O O . THR A 1 100 ? 1.022 -8.801 -5.754 1.00 87.94 100 THR A O 1
ATOM 775 N N . SER A 1 101 ? -0.739 -8.574 -7.124 1.00 86.81 101 SER A N 1
ATOM 776 C CA . SER A 1 101 ? 0.016 -7.918 -8.199 1.00 86.81 101 SER A CA 1
ATOM 777 C C . SER A 1 101 ? 0.526 -6.549 -7.764 1.00 86.81 101 SER A C 1
ATOM 779 O O . SER A 1 101 ? 1.654 -6.189 -8.083 1.00 86.81 101 SER A O 1
ATOM 781 N N . LEU A 1 102 ? -0.279 -5.817 -6.989 1.00 88.56 102 LEU A N 1
ATOM 782 C CA . LEU A 1 102 ? 0.114 -4.536 -6.413 1.00 88.56 102 LEU A CA 1
ATOM 783 C C . LEU A 1 102 ? 1.291 -4.697 -5.441 1.00 88.56 102 LEU A C 1
ATOM 785 O O . LEU A 1 102 ? 2.249 -3.939 -5.522 1.00 88.56 102 LEU A O 1
ATOM 789 N N . PHE A 1 103 ? 1.244 -5.707 -4.567 1.00 88.19 103 PHE A N 1
ATOM 790 C CA . PHE A 1 103 ? 2.339 -6.025 -3.650 1.00 88.19 103 PHE A CA 1
ATOM 791 C C . PHE A 1 103 ? 3.611 -6.413 -4.404 1.00 88.19 103 PHE A C 1
ATOM 793 O O . PHE A 1 103 ? 4.665 -5.871 -4.116 1.00 88.19 103 PHE A O 1
ATOM 800 N N . ASN A 1 104 ? 3.510 -7.290 -5.404 1.00 87.56 104 ASN A N 1
ATOM 801 C CA . ASN A 1 104 ? 4.667 -7.705 -6.202 1.00 87.56 104 ASN A CA 1
ATOM 802 C C . ASN A 1 104 ? 5.292 -6.545 -6.984 1.00 87.56 104 ASN A C 1
ATOM 804 O O . ASN A 1 104 ? 6.495 -6.544 -7.205 1.00 87.56 104 ASN A O 1
ATOM 808 N N . ALA A 1 105 ? 4.482 -5.579 -7.424 1.00 87.31 105 ALA A N 1
ATOM 809 C CA . ALA A 1 105 ? 4.995 -4.370 -8.052 1.00 87.31 105 ALA A CA 1
ATOM 810 C C . ALA A 1 105 ? 5.698 -3.460 -7.032 1.00 87.31 105 ALA A C 1
ATOM 812 O O . ALA A 1 105 ? 6.704 -2.852 -7.362 1.00 87.31 105 ALA A O 1
ATOM 813 N N . LEU A 1 106 ? 5.188 -3.376 -5.798 1.00 84.88 106 LEU A N 1
ATOM 814 C CA . LEU A 1 106 ? 5.802 -2.610 -4.706 1.00 84.88 106 LEU A CA 1
ATOM 815 C C . LEU A 1 106 ? 7.101 -3.248 -4.186 1.00 84.88 106 LEU A C 1
ATOM 817 O O . LEU A 1 106 ? 8.034 -2.532 -3.837 1.00 84.88 106 LEU A O 1
ATOM 821 N N . ASP A 1 107 ? 7.159 -4.577 -4.137 1.00 87.19 107 ASP A N 1
ATOM 822 C CA . ASP A 1 107 ? 8.293 -5.367 -3.652 1.00 87.19 107 ASP A CA 1
ATOM 823 C C . ASP A 1 107 ? 9.329 -5.573 -4.767 1.00 87.19 107 ASP A C 1
ATOM 825 O O . ASP A 1 107 ? 9.563 -6.685 -5.248 1.00 87.19 107 ASP A O 1
ATOM 829 N N . ALA A 1 108 ? 9.946 -4.473 -5.205 1.00 78.50 108 ALA A N 1
ATOM 830 C CA . ALA A 1 108 ? 10.955 -4.488 -6.266 1.00 78.50 108 ALA A CA 1
ATOM 831 C C . ALA A 1 108 ? 12.182 -5.353 -5.907 1.00 78.50 108 ALA A C 1
ATOM 833 O O . ALA A 1 108 ? 12.779 -5.972 -6.789 1.00 78.50 108 ALA A O 1
ATOM 834 N N . ASP A 1 109 ? 12.520 -5.447 -4.616 1.00 80.69 109 ASP A N 1
ATOM 835 C CA . ASP A 1 109 ? 13.603 -6.298 -4.100 1.00 80.69 109 ASP A CA 1
ATOM 836 C C . ASP A 1 109 ? 13.215 -7.790 -4.028 1.00 80.69 109 ASP A C 1
ATOM 838 O O . ASP A 1 109 ? 14.075 -8.657 -3.882 1.00 80.69 109 ASP A O 1
ATOM 842 N N . ARG A 1 110 ? 11.924 -8.123 -4.187 1.00 79.19 110 ARG A N 1
ATOM 843 C CA . ARG A 1 110 ? 11.378 -9.479 -3.977 1.00 79.19 110 ARG A CA 1
ATOM 844 C C . ARG A 1 110 ? 11.709 -10.039 -2.594 1.00 79.19 110 ARG A C 1
ATOM 846 O O . ARG A 1 110 ? 11.895 -11.250 -2.432 1.00 79.19 110 ARG A O 1
ATOM 853 N N . SER A 1 111 ? 11.787 -9.153 -1.610 1.00 80.50 111 SER A N 1
ATOM 854 C CA . SER A 1 111 ? 12.062 -9.484 -0.216 1.00 80.50 111 SER A CA 1
ATOM 855 C C . SER A 1 111 ? 10.897 -10.256 0.420 1.00 80.50 111 SER A C 1
ATOM 85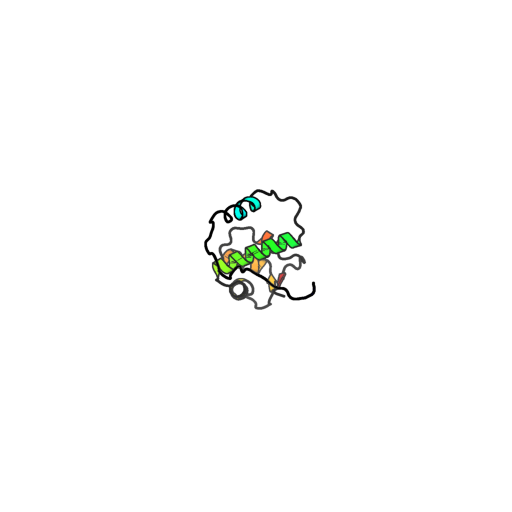7 O O . SER A 1 111 ? 11.093 -11.027 1.359 1.00 80.50 111 SER A O 1
ATOM 859 N N . GLY A 1 112 ? 9.684 -10.101 -0.127 1.00 82.88 112 GLY A N 1
ATOM 860 C CA . GLY A 1 112 ? 8.440 -10.632 0.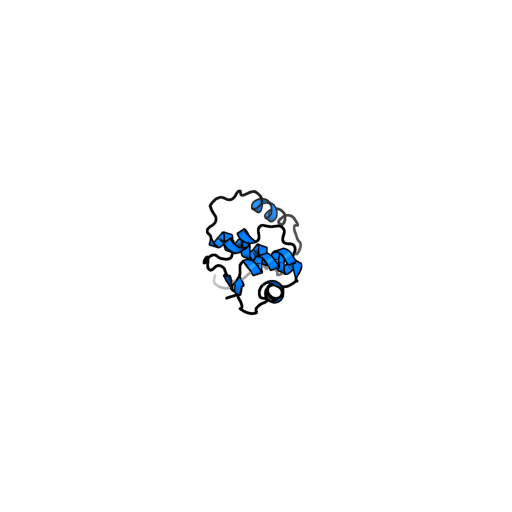427 1.00 82.88 112 GLY A CA 1
ATOM 861 C C . GLY A 1 112 ? 7.828 -9.752 1.521 1.00 82.88 112 GLY A C 1
ATOM 862 O O . GLY A 1 112 ? 6.798 -10.126 2.097 1.00 82.88 112 GLY A O 1
ATOM 863 N N . GLU A 1 113 ? 8.422 -8.588 1.788 1.00 84.19 113 GLU A N 1
ATOM 864 C CA . GLU A 1 113 ? 8.048 -7.652 2.844 1.00 84.19 113 GLU A CA 1
ATOM 865 C C . GLU A 1 113 ? 8.141 -6.193 2.357 1.00 84.19 113 GLU A C 1
ATOM 867 O O . GLU A 1 113 ? 9.071 -5.802 1.668 1.00 84.19 113 GLU A O 1
ATOM 872 N N . LEU A 1 114 ? 7.162 -5.354 2.707 1.00 83.50 114 LEU A N 1
ATOM 873 C CA . LEU A 1 114 ? 7.213 -3.916 2.415 1.00 83.50 114 LEU A CA 1
ATOM 874 C C . LEU A 1 114 ? 7.553 -3.152 3.689 1.00 83.50 114 LEU A C 1
ATOM 876 O O . LEU A 1 114 ? 6.769 -3.166 4.638 1.00 83.50 114 LEU A O 1
ATOM 880 N N . ALA A 1 115 ? 8.686 -2.460 3.701 1.00 76.62 115 ALA A N 1
ATOM 881 C CA . ALA A 1 115 ? 9.083 -1.575 4.790 1.00 76.62 115 ALA A CA 1
ATOM 882 C C . ALA A 1 115 ? 8.932 -0.101 4.382 1.00 76.62 115 ALA A C 1
ATOM 884 O O . ALA A 1 115 ? 9.032 0.251 3.206 1.00 76.62 115 ALA A O 1
ATOM 885 N N . LEU A 1 116 ? 8.677 0.764 5.365 1.00 66.25 116 LEU A N 1
ATOM 886 C CA . LEU A 1 116 ? 8.863 2.208 5.214 1.00 66.25 116 LEU A CA 1
ATOM 887 C C . LEU A 1 116 ? 10.313 2.520 5.598 1.00 66.25 116 LEU A C 1
ATOM 889 O O . LEU A 1 116 ? 10.611 2.598 6.788 1.00 66.25 116 LEU A O 1
ATOM 893 N N . GLU A 1 117 ? 11.198 2.660 4.613 1.00 54.31 117 GLU A N 1
ATOM 894 C CA . GLU A 1 117 ? 12.530 3.256 4.818 1.00 54.31 117 GLU A CA 1
ATOM 895 C C . GLU A 1 117 ? 12.481 4.792 4.835 1.00 54.31 117 GLU A C 1
ATOM 897 O O . GLU A 1 117 ? 11.660 5.385 4.089 1.00 54.31 117 GLU A O 1
#

Sequence (117 aa):
MAPGAGPVGLLSPVRRKSRLSAEEATAYNEEVKNSAPLGAGSDDELAFRAAVELREFVIRKEGSALRAWCKHFDQDNDQKISLSEFLRAMRKLDYKGDATSLFNALDADRSGELALE

Radius of gyration: 27.38 Å; chains: 1; bounding box: 42×86×49 Å

Organism: Polarella glacialis (NCBI:txid89957)